Protein AF-A0AAV1UMY6-F1 (afdb_monomer_lite)

Sequence (69 aa):
MMRCHSDGEISEFVRTFVLLHQGVPPQTPRVEVEMYEDLISVLTQFNRKNEVPKVQELARSVGYTDLLA

Organism: NCBI:txid2874970

Radius of gyration: 11.58 Å; chains: 1; bounding box: 27×20×29 Å

Structure (mmCIF, N/CA/C/O backbone):
data_AF-A0AAV1UMY6-F1
#
_entry.id   AF-A0AAV1UMY6-F1
#
loop_
_atom_site.group_PDB
_atom_site.id
_atom_site.type_symbol
_atom_site.label_atom_id
_atom_site.label_alt_id
_atom_site.label_comp_id
_atom_site.label_asym_id
_atom_site.label_entity_id
_atom_site.label_seq_id
_atom_site.pdbx_PDB_ins_code
_atom_site.Cartn_x
_atom_site.Cartn_y
_atom_site.Cartn_z
_atom_site.occupancy
_atom_site.B_iso_or_equiv
_atom_site.auth_seq_id
_atom_site.auth_comp_id
_atom_site.auth_asym_id
_atom_site.auth_atom_id
_atom_site.pdbx_PDB_model_num
ATOM 1 N N . MET A 1 1 ? 3.673 11.346 5.524 1.00 64.12 1 MET A N 1
ATOM 2 C CA . MET A 1 1 ? 2.509 11.021 6.369 1.00 64.12 1 MET A CA 1
ATOM 3 C C . MET A 1 1 ? 1.206 11.301 5.662 1.00 64.12 1 MET A C 1
ATOM 5 O O . MET A 1 1 ? 0.686 12.417 5.689 1.00 64.12 1 MET A O 1
ATOM 9 N N . MET A 1 2 ? 0.699 10.242 5.041 1.00 72.88 2 MET A N 1
ATOM 10 C CA . MET A 1 2 ? -0.678 10.108 4.585 1.00 72.88 2 MET A CA 1
ATOM 11 C C . MET A 1 2 ? -1.662 10.409 5.729 1.00 72.88 2 MET A C 1
ATOM 13 O O . MET A 1 2 ? -1.474 9.958 6.857 1.00 72.88 2 MET A O 1
ATOM 17 N N . ARG A 1 3 ? -2.706 11.195 5.451 1.00 76.94 3 ARG A N 1
ATOM 18 C CA . ARG A 1 3 ? -3.744 11.548 6.428 1.00 76.94 3 ARG A CA 1
ATOM 19 C C . ARG A 1 3 ? -5.104 11.204 5.845 1.00 76.94 3 ARG A C 1
ATOM 21 O O . ARG A 1 3 ? -5.644 11.968 5.056 1.00 76.94 3 ARG A O 1
ATOM 28 N N . CYS A 1 4 ? -5.626 10.042 6.213 1.00 84.00 4 CYS A N 1
ATOM 29 C CA . CYS A 1 4 ? -7.040 9.740 6.033 1.00 84.00 4 CYS A CA 1
ATOM 30 C C . CYS A 1 4 ? -7.777 10.009 7.342 1.00 84.00 4 CYS A C 1
ATOM 32 O O . CYS A 1 4 ? -7.259 9.724 8.422 1.00 84.00 4 CYS A O 1
ATOM 34 N N . HIS A 1 5 ? -8.985 10.548 7.238 1.00 85.75 5 HIS A N 1
ATOM 35 C CA . HIS A 1 5 ? -9.830 10.937 8.362 1.00 85.75 5 HIS A CA 1
ATOM 36 C C . HIS A 1 5 ? -11.125 10.116 8.434 1.00 85.75 5 HIS A C 1
ATOM 38 O O . HIS A 1 5 ? -11.876 10.238 9.400 1.00 85.75 5 HIS A O 1
ATOM 44 N N . SER A 1 6 ? -11.381 9.260 7.443 1.00 88.12 6 SER A N 1
ATOM 45 C CA . SER A 1 6 ? -12.568 8.412 7.362 1.00 88.12 6 SER A CA 1
ATOM 46 C C . SER A 1 6 ? -12.289 7.062 6.692 1.00 88.12 6 SER A C 1
ATOM 48 O O . SER A 1 6 ? -11.377 6.924 5.875 1.00 88.12 6 SER A O 1
ATOM 50 N N . ASP A 1 7 ? -13.136 6.067 6.974 1.00 88.69 7 ASP A N 1
ATOM 51 C CA . ASP A 1 7 ? -13.104 4.763 6.295 1.00 88.69 7 ASP A CA 1
ATOM 52 C C . ASP A 1 7 ? -13.302 4.865 4.776 1.00 88.69 7 ASP A C 1
ATOM 54 O O . ASP A 1 7 ? -12.747 4.061 4.019 1.00 88.69 7 ASP A O 1
ATOM 58 N N . GLY A 1 8 ? -14.083 5.849 4.321 1.00 91.50 8 GLY A N 1
ATOM 59 C CA . GLY A 1 8 ? -14.300 6.119 2.900 1.00 91.50 8 GLY A CA 1
ATOM 60 C C . GLY A 1 8 ? -13.004 6.520 2.201 1.00 91.50 8 GLY A C 1
ATOM 61 O O . GLY A 1 8 ? -12.620 5.887 1.218 1.00 91.50 8 GLY A O 1
ATOM 62 N N . GLU A 1 9 ? -12.283 7.491 2.768 1.00 92.75 9 GLU A N 1
ATOM 63 C CA . GLU A 1 9 ? -10.992 7.947 2.237 1.00 92.75 9 GLU A CA 1
ATOM 64 C C . GLU A 1 9 ? -9.958 6.819 2.209 1.00 92.75 9 GLU A C 1
ATOM 66 O O . GLU A 1 9 ? -9.251 6.665 1.217 1.00 92.75 9 GLU A O 1
ATOM 71 N N . ILE A 1 10 ? -9.896 5.984 3.253 1.00 92.62 10 ILE A N 1
ATOM 72 C CA . ILE A 1 10 ? -8.963 4.845 3.286 1.00 92.62 10 ILE A CA 1
ATOM 73 C C . ILE A 1 10 ? -9.323 3.824 2.212 1.00 92.62 10 ILE A C 1
ATOM 75 O O . ILE A 1 10 ? -8.443 3.320 1.519 1.00 92.62 10 ILE A O 1
ATOM 79 N N . SE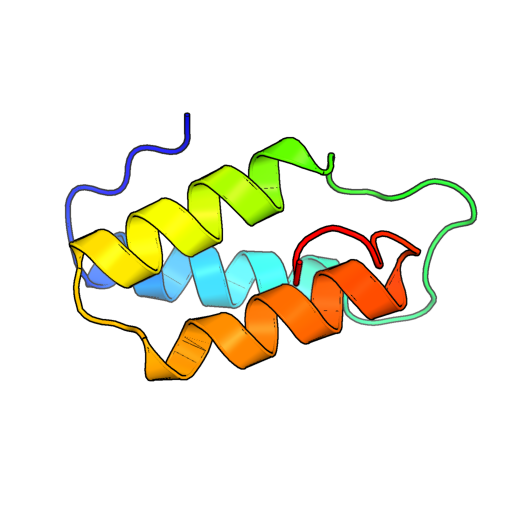R A 1 11 ? -10.613 3.529 2.040 1.00 93.06 11 SER A N 1
ATOM 80 C CA . SER A 1 11 ? -11.073 2.583 1.019 1.00 93.06 11 SER A CA 1
ATOM 81 C C . SER A 1 11 ? -10.709 3.053 -0.386 1.00 93.06 11 SER A C 1
ATOM 83 O O . SER A 1 11 ? -10.205 2.271 -1.195 1.00 93.06 11 SER A O 1
ATOM 85 N N . GLU A 1 12 ? -10.947 4.330 -0.679 1.00 93.88 12 GLU A N 1
ATOM 86 C CA . GLU A 1 12 ? -10.629 4.918 -1.976 1.00 93.88 12 GLU A CA 1
ATOM 87 C C . GLU A 1 12 ? -9.119 5.015 -2.203 1.00 93.88 12 GLU A C 1
ATOM 89 O O . GLU A 1 12 ? -8.638 4.714 -3.302 1.00 93.88 12 GLU A O 1
ATOM 94 N N . PHE A 1 13 ? -8.357 5.336 -1.156 1.00 93.06 13 PHE A N 1
ATOM 95 C CA . PHE A 1 13 ? -6.906 5.335 -1.222 1.00 93.06 13 PHE A CA 1
ATOM 96 C C . PHE A 1 13 ? -6.364 3.940 -1.520 1.00 93.06 13 PHE A C 1
ATOM 98 O O . PHE A 1 13 ? -5.630 3.784 -2.488 1.00 93.06 13 PHE A O 1
ATOM 105 N N . VAL A 1 14 ? -6.753 2.909 -0.760 1.00 93.38 14 VAL A N 1
ATOM 106 C CA . VAL A 1 14 ? -6.305 1.524 -0.995 1.00 93.38 14 VAL A CA 1
ATOM 107 C C . VAL A 1 14 ? -6.678 1.071 -2.402 1.00 93.38 14 VAL A C 1
ATOM 109 O O . VAL A 1 14 ? -5.858 0.473 -3.100 1.00 93.38 14 VAL A O 1
ATOM 112 N N . ARG A 1 15 ? -7.896 1.379 -2.859 1.00 94.62 15 ARG A N 1
ATOM 113 C CA . ARG A 1 15 ? -8.331 1.074 -4.226 1.00 94.62 15 ARG A CA 1
ATOM 114 C C . ARG A 1 15 ? -7.409 1.725 -5.260 1.00 94.62 15 ARG A C 1
ATOM 116 O O . ARG A 1 15 ? -6.942 1.039 -6.166 1.00 94.62 15 ARG A O 1
ATOM 123 N N . THR A 1 16 ? -7.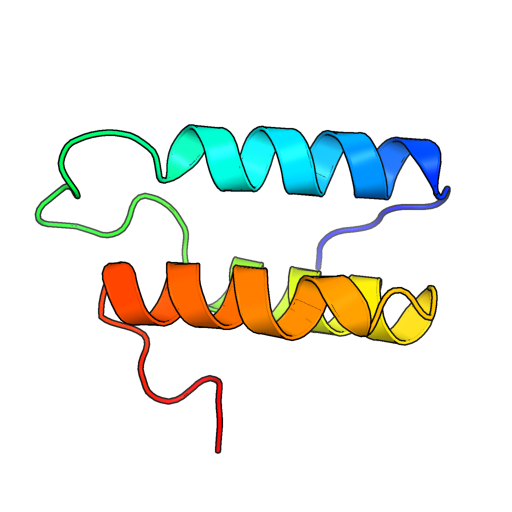135 3.019 -5.119 1.00 92.94 16 THR A N 1
ATOM 124 C CA . THR A 1 16 ? -6.268 3.778 -6.033 1.00 92.94 16 THR A CA 1
ATOM 125 C C . THR A 1 16 ? -4.831 3.271 -5.986 1.00 92.94 16 THR A C 1
ATOM 127 O O . THR A 1 16 ? -4.222 3.031 -7.024 1.00 92.94 16 THR A O 1
ATOM 130 N N . PHE A 1 17 ? -4.316 3.019 -4.786 1.00 92.88 17 PHE A N 1
ATOM 131 C CA . PHE A 1 17 ? -2.988 2.474 -4.550 1.00 92.88 17 PHE A CA 1
ATOM 132 C C . PHE A 1 17 ? -2.803 1.143 -5.278 1.00 92.88 17 PHE A C 1
ATOM 134 O O . PHE A 1 17 ? -1.850 0.973 -6.029 1.00 92.88 17 PHE A O 1
ATOM 141 N N . VAL A 1 18 ? -3.760 0.222 -5.145 1.00 93.00 18 VAL A N 1
ATOM 142 C CA . VAL A 1 18 ? -3.738 -1.071 -5.842 1.00 93.00 18 VAL A CA 1
ATOM 143 C C . VAL A 1 18 ? -3.763 -0.889 -7.360 1.00 93.00 18 VAL A C 1
ATOM 145 O O . VAL A 1 18 ? -3.024 -1.577 -8.059 1.00 93.00 18 VAL A O 1
ATOM 148 N N . LEU A 1 19 ? -4.570 0.040 -7.881 1.00 92.19 19 LEU A N 1
ATOM 149 C CA . LEU A 1 19 ? -4.633 0.324 -9.320 1.00 92.19 19 LEU A CA 1
ATOM 150 C C . LEU A 1 19 ? -3.284 0.800 -9.880 1.00 92.19 19 LEU A C 1
ATOM 152 O O . LEU A 1 19 ? -2.903 0.382 -10.969 1.00 92.19 19 LEU A O 1
ATOM 156 N N . LEU A 1 20 ? -2.525 1.604 -9.129 1.00 89.56 20 LEU A N 1
ATOM 157 C CA . LEU A 1 20 ? -1.200 2.086 -9.551 1.00 89.56 20 LEU A CA 1
ATOM 158 C C . LEU A 1 20 ? -0.150 0.968 -9.691 1.00 89.56 20 LEU A C 1
ATOM 160 O O . LEU A 1 20 ? 0.842 1.137 -10.409 1.00 89.56 20 LEU A O 1
ATOM 164 N N . HIS A 1 21 ? -0.379 -0.171 -9.036 1.00 90.12 21 HIS A N 1
ATOM 165 C CA . HIS A 1 21 ? 0.481 -1.354 -9.101 1.00 90.12 21 HIS A CA 1
ATOM 166 C C . HIS A 1 21 ? 0.070 -2.346 -10.189 1.00 90.12 21 HIS A C 1
ATOM 168 O O . HIS A 1 21 ? 0.776 -3.324 -10.425 1.00 90.12 21 HIS A O 1
ATOM 174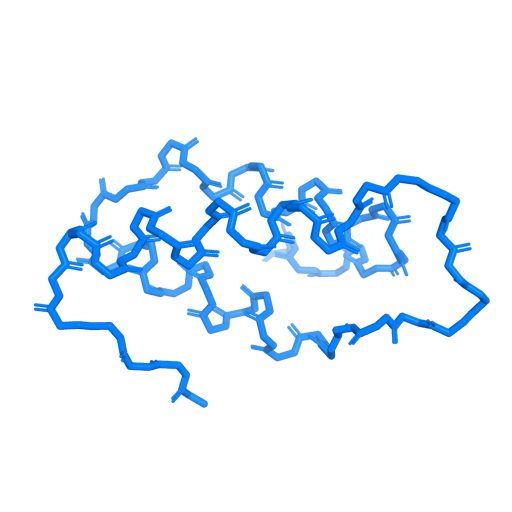 N N . GLN A 1 22 ? -1.062 -2.124 -10.859 1.00 88.00 22 GLN A N 1
ATOM 175 C CA . GLN A 1 22 ? -1.472 -2.985 -11.960 1.00 88.00 22 GLN A CA 1
ATOM 176 C C . GLN A 1 22 ? -0.596 -2.765 -13.198 1.00 88.00 22 GLN A C 1
ATOM 178 O O . GLN A 1 22 ? -0.049 -1.685 -13.441 1.00 88.00 22 GLN A O 1
ATOM 183 N N . GLY A 1 23 ? -0.501 -3.814 -14.013 1.00 86.31 23 GLY A N 1
ATOM 184 C CA . GLY A 1 23 ? 0.292 -3.820 -15.237 1.00 86.31 23 GLY A CA 1
ATOM 185 C C . GLY A 1 23 ? 1.756 -4.181 -15.000 1.00 86.31 23 GLY A C 1
ATOM 186 O O . GLY A 1 23 ? 2.117 -4.767 -13.983 1.00 86.31 23 GLY A O 1
ATOM 187 N N . VAL A 1 24 ? 2.599 -3.872 -15.985 1.00 81.62 24 VAL A N 1
ATOM 188 C CA . VAL A 1 24 ? 4.031 -4.182 -15.919 1.00 81.62 24 VAL A CA 1
ATOM 189 C C . VAL A 1 24 ? 4.707 -3.235 -14.917 1.00 81.62 24 VAL A C 1
ATOM 191 O O . VAL A 1 24 ? 4.556 -2.009 -15.053 1.00 81.62 24 VAL A O 1
ATOM 194 N N . PRO A 1 25 ? 5.441 -3.770 -13.921 1.00 74.69 25 PRO A N 1
ATOM 195 C CA . PRO A 1 25 ? 6.224 -2.955 -13.006 1.00 74.69 25 PRO A CA 1
ATOM 196 C C . PRO A 1 25 ? 7.273 -2.142 -13.780 1.00 74.69 25 PRO A C 1
ATOM 198 O O . PRO A 1 25 ? 7.966 -2.694 -14.639 1.00 74.69 25 PRO A O 1
ATOM 201 N N . PRO A 1 26 ? 7.398 -0.832 -13.525 1.00 78.12 26 PRO A N 1
ATOM 202 C CA . PRO A 1 26 ? 8.491 -0.048 -14.081 1.00 78.12 26 PRO A CA 1
ATOM 203 C C . PRO A 1 26 ? 9.831 -0.470 -13.468 1.00 78.12 26 PRO A C 1
ATOM 205 O O . PRO A 1 26 ? 9.872 -1.034 -12.379 1.00 78.12 26 PRO A O 1
ATOM 208 N N . GLN A 1 27 ? 10.936 -0.156 -14.151 1.00 78.50 27 GLN A N 1
ATOM 209 C CA . GLN A 1 27 ? 12.290 -0.397 -13.623 1.00 78.50 27 GLN A CA 1
ATOM 210 C C . GLN A 1 27 ? 12.558 0.387 -12.330 1.00 78.50 27 GLN A C 1
ATOM 212 O O . GLN A 1 27 ? 13.310 -0.069 -11.477 1.00 78.50 27 GLN A O 1
ATOM 217 N N . THR A 1 28 ? 11.929 1.555 -12.186 1.00 79.00 28 THR A N 1
ATOM 218 C CA . THR A 1 28 ? 11.940 2.371 -10.970 1.00 79.00 28 THR A CA 1
ATOM 219 C C . THR A 1 28 ? 10.564 2.315 -10.308 1.00 79.00 28 THR A C 1
ATOM 221 O O . THR A 1 28 ? 9.581 2.587 -11.004 1.00 79.00 28 THR A O 1
ATOM 224 N N . PRO A 1 29 ? 10.453 2.016 -9.003 1.00 82.19 29 PRO A N 1
ATOM 225 C CA . PRO A 1 29 ? 9.175 2.030 -8.295 1.00 82.19 29 PRO A CA 1
ATOM 226 C C . PRO A 1 29 ? 8.421 3.353 -8.490 1.00 82.19 29 PRO A C 1
ATOM 228 O O . PRO A 1 29 ? 9.006 4.430 -8.435 1.00 82.19 29 PRO A O 1
ATOM 231 N N . ARG A 1 30 ? 7.105 3.281 -8.746 1.00 81.88 30 ARG A N 1
ATOM 232 C CA . ARG A 1 30 ? 6.243 4.479 -8.903 1.00 81.88 30 ARG A CA 1
ATOM 233 C C . ARG A 1 30 ? 5.930 5.159 -7.573 1.00 81.88 30 ARG A C 1
ATOM 235 O O . ARG A 1 30 ? 5.418 6.273 -7.552 1.00 81.88 30 ARG A O 1
ATOM 242 N N . VAL A 1 31 ? 6.117 4.415 -6.495 1.00 88.56 31 VAL A N 1
ATOM 243 C CA . VAL A 1 31 ? 5.670 4.735 -5.152 1.00 88.56 31 VAL A CA 1
ATOM 244 C C . VAL A 1 31 ? 6.854 4.471 -4.245 1.00 88.56 31 VAL A C 1
ATOM 246 O O . VAL A 1 31 ? 7.394 3.367 -4.279 1.00 88.56 31 VAL A O 1
ATOM 249 N N . GLU A 1 32 ? 7.232 5.480 -3.471 1.00 90.50 32 GLU A N 1
ATOM 250 C CA . GLU A 1 32 ? 8.319 5.405 -2.497 1.00 90.50 32 GLU A CA 1
ATOM 251 C C . GLU A 1 32 ? 7.970 4.460 -1.341 1.00 90.50 32 GLU A C 1
ATOM 253 O O . GLU A 1 32 ? 6.793 4.266 -1.018 1.00 90.50 32 GLU A O 1
ATOM 258 N N . VAL A 1 33 ? 8.986 3.880 -0.701 1.00 91.31 33 VAL A N 1
ATOM 259 C CA . VAL A 1 33 ? 8.817 2.892 0.379 1.00 91.31 33 VAL A CA 1
ATOM 260 C C . VAL A 1 33 ? 8.014 3.458 1.559 1.00 91.31 33 VAL A C 1
ATOM 262 O O . VAL A 1 33 ? 7.129 2.780 2.086 1.00 91.31 33 VAL A O 1
ATOM 265 N N . GLU A 1 34 ? 8.213 4.737 1.888 1.00 91.75 34 GLU A N 1
ATOM 266 C CA . GLU A 1 34 ? 7.546 5.432 2.993 1.00 91.75 34 GLU A CA 1
ATOM 267 C C . GLU A 1 34 ? 6.024 5.492 2.802 1.00 91.75 34 GLU A C 1
ATOM 269 O O . GLU A 1 34 ? 5.267 5.520 3.771 1.00 91.75 34 GLU A O 1
ATOM 274 N N . MET A 1 35 ? 5.538 5.467 1.554 1.00 92.06 35 MET A N 1
ATOM 275 C CA . MET A 1 35 ? 4.098 5.445 1.275 1.00 92.06 35 MET A CA 1
ATOM 276 C C . MET A 1 35 ? 3.450 4.115 1.675 1.00 92.06 35 MET A C 1
ATOM 278 O O . MET A 1 35 ? 2.280 4.101 2.062 1.00 92.06 35 MET A O 1
ATOM 282 N N . TYR A 1 36 ? 4.182 3.000 1.596 1.00 93.81 36 TYR A N 1
ATOM 283 C CA . TYR A 1 36 ? 3.692 1.700 2.061 1.00 93.81 36 TYR A CA 1
ATOM 284 C C . TYR A 1 36 ? 3.672 1.660 3.588 1.00 93.81 36 TYR A C 1
ATOM 286 O O . TYR A 1 36 ? 2.688 1.198 4.162 1.00 93.81 36 TYR A O 1
ATOM 294 N N . GLU A 1 37 ? 4.711 2.184 4.242 1.00 93.44 37 GLU A N 1
ATOM 295 C CA . GLU A 1 37 ? 4.797 2.286 5.707 1.00 93.44 37 GLU A CA 1
ATOM 296 C C . GLU A 1 37 ? 3.673 3.150 6.282 1.00 93.44 37 GLU A C 1
ATOM 298 O O . GLU A 1 37 ? 2.974 2.740 7.216 1.00 93.44 37 GLU A O 1
ATOM 303 N N . ASP A 1 38 ? 3.457 4.322 5.679 1.00 93.31 38 ASP A N 1
ATOM 304 C CA . ASP A 1 38 ? 2.370 5.232 6.025 1.00 93.31 38 ASP A CA 1
ATOM 305 C C . ASP A 1 38 ? 1.012 4.529 5.865 1.00 93.31 38 ASP A C 1
ATOM 307 O O . ASP A 1 38 ? 0.180 4.569 6.776 1.00 93.31 38 ASP A O 1
ATOM 311 N N . LEU A 1 39 ? 0.783 3.836 4.741 1.00 93.44 39 LEU A N 1
ATOM 312 C CA . LEU A 1 39 ? -0.480 3.141 4.490 1.00 93.44 39 LEU A CA 1
ATOM 313 C C . LEU A 1 39 ? -0.705 1.981 5.470 1.00 93.44 39 LEU A C 1
ATOM 315 O O . LEU A 1 39 ? -1.802 1.844 6.007 1.00 93.44 39 LEU A O 1
ATOM 319 N N . ILE A 1 40 ? 0.314 1.164 5.746 1.00 93.62 40 ILE A N 1
ATOM 320 C CA . ILE A 1 40 ? 0.236 0.069 6.729 1.00 93.62 40 ILE A CA 1
ATOM 321 C C . ILE A 1 40 ? -0.091 0.623 8.122 1.00 93.62 40 ILE A C 1
ATOM 323 O O . ILE A 1 40 ? -0.935 0.065 8.835 1.00 93.62 40 ILE A O 1
ATOM 327 N N . SER A 1 41 ? 0.529 1.744 8.493 1.00 92.69 41 SER A N 1
ATOM 328 C CA . SER A 1 41 ? 0.272 2.428 9.760 1.00 92.69 41 SER A CA 1
ATOM 329 C C . SER A 1 41 ? -1.174 2.920 9.848 1.00 92.69 41 SER A C 1
ATOM 331 O O . SER A 1 41 ? -1.857 2.630 10.832 1.00 92.69 41 SER A O 1
ATOM 333 N N . VAL A 1 42 ? -1.680 3.585 8.802 1.00 92.62 42 VAL A N 1
ATOM 334 C CA . VAL A 1 42 ? -3.077 4.050 8.724 1.00 92.62 42 VAL A CA 1
ATOM 335 C C . VAL A 1 42 ? -4.054 2.872 8.785 1.00 92.62 42 VAL A C 1
ATOM 337 O O . VAL A 1 42 ? -4.988 2.890 9.583 1.00 92.62 42 VAL A O 1
ATOM 340 N N . LEU A 1 43 ? -3.826 1.805 8.016 1.00 93.44 43 LEU A N 1
ATOM 341 C CA . LEU A 1 43 ? -4.677 0.610 8.045 1.00 93.44 43 LEU A CA 1
ATOM 342 C C . LEU A 1 43 ? -4.730 -0.022 9.439 1.00 93.44 43 LEU A C 1
ATOM 344 O O . LEU A 1 43 ? -5.795 -0.440 9.892 1.00 93.44 43 LEU A O 1
ATOM 348 N N . THR A 1 44 ? -3.601 -0.056 10.144 1.00 91.81 44 THR A N 1
ATOM 349 C CA . THR A 1 44 ? -3.532 -0.575 11.513 1.00 91.81 44 THR A CA 1
ATOM 350 C C . THR A 1 44 ? -4.290 0.319 12.496 1.00 91.81 44 THR A C 1
ATOM 352 O O . THR A 1 44 ? -5.045 -0.202 13.319 1.00 91.81 44 THR A O 1
ATOM 355 N N . GLN A 1 45 ? -4.145 1.645 12.389 1.00 91.25 45 GLN A N 1
ATOM 356 C CA . GLN A 1 45 ? -4.847 2.624 13.231 1.00 91.25 45 GLN A CA 1
ATOM 357 C C . GLN A 1 45 ? -6.371 2.554 13.064 1.00 91.25 45 GLN A C 1
ATOM 359 O O . GLN A 1 45 ? -7.099 2.656 14.048 1.00 91.25 45 GLN A O 1
ATOM 364 N N . PHE A 1 46 ? -6.852 2.306 11.844 1.00 90.12 46 PHE A N 1
ATOM 365 C CA . PHE A 1 46 ? -8.278 2.158 11.533 1.00 90.12 46 PHE A CA 1
ATOM 366 C C . PHE A 1 46 ? -8.788 0.710 11.659 1.00 90.12 46 PHE A C 1
ATOM 368 O O . PHE A 1 46 ? -9.881 0.386 11.206 1.00 90.12 46 PHE A O 1
ATOM 375 N N . ASN A 1 47 ? -8.012 -0.186 12.281 1.00 90.75 47 ASN A N 1
ATOM 376 C CA . ASN A 1 47 ? -8.367 -1.592 12.506 1.00 90.75 47 ASN A CA 1
ATOM 377 C C . ASN A 1 47 ? -8.668 -2.405 11.220 1.00 90.75 47 ASN A C 1
ATOM 379 O O . ASN A 1 47 ? -9.321 -3.446 11.271 1.00 90.75 47 ASN A O 1
ATOM 383 N N . ARG A 1 48 ? -8.126 -1.990 10.068 1.00 92.19 48 ARG A N 1
ATOM 384 C CA . ARG A 1 48 ? -8.214 -2.666 8.756 1.00 92.19 48 ARG A CA 1
ATOM 385 C C . ARG A 1 48 ? -7.034 -3.606 8.506 1.00 92.19 48 ARG A C 1
ATOM 387 O O . ARG A 1 48 ? -6.441 -3.646 7.427 1.00 92.19 48 ARG A O 1
ATOM 394 N N . LYS A 1 49 ? -6.670 -4.386 9.526 1.00 91.88 49 LYS A N 1
ATOM 395 C CA . LYS A 1 49 ? -5.496 -5.282 9.501 1.00 91.88 49 LYS A CA 1
ATOM 396 C C . LYS A 1 49 ? -5.567 -6.352 8.406 1.00 91.88 49 LYS A C 1
ATOM 398 O O . LYS A 1 49 ? -4.540 -6.874 7.997 1.00 91.88 49 LYS A O 1
ATOM 403 N N . ASN A 1 50 ? -6.763 -6.658 7.907 1.00 93.25 50 ASN A N 1
ATOM 404 C CA . ASN A 1 50 ? -6.988 -7.569 6.786 1.00 93.25 50 ASN A CA 1
ATOM 405 C C . ASN A 1 50 ? -6.434 -7.050 5.447 1.00 93.25 50 ASN A C 1
ATOM 407 O O . ASN A 1 50 ? -6.185 -7.856 4.557 1.00 93.25 50 ASN A O 1
ATOM 411 N N . GLU A 1 51 ? -6.229 -5.739 5.289 1.00 94.31 51 GLU A N 1
ATOM 412 C CA . GLU A 1 51 ? -5.661 -5.164 4.060 1.00 94.31 51 GLU A CA 1
ATOM 413 C C . GLU A 1 51 ? -4.143 -4.968 4.118 1.00 94.31 51 GLU A C 1
ATOM 415 O O . GLU A 1 51 ? -3.509 -4.804 3.076 1.00 94.31 51 GLU A O 1
ATOM 420 N N . VAL A 1 52 ? -3.538 -5.060 5.306 1.00 94.19 52 VAL A N 1
ATOM 421 C CA . VAL A 1 52 ? -2.082 -4.950 5.491 1.00 94.19 52 VAL A CA 1
ATOM 422 C C . VAL A 1 52 ? -1.306 -5.983 4.655 1.00 94.19 52 VAL A C 1
ATOM 424 O O . VAL A 1 52 ? -0.400 -5.563 3.932 1.00 94.19 52 VAL A O 1
ATOM 427 N N . PRO A 1 53 ? -1.671 -7.286 4.633 1.00 94.31 53 PRO A N 1
ATOM 428 C CA . PRO A 1 53 ? -0.964 -8.274 3.813 1.00 94.31 53 PRO A CA 1
ATOM 429 C C . PRO A 1 53 ? -0.951 -7.921 2.324 1.00 94.31 53 PRO A C 1
ATOM 431 O O . PRO A 1 53 ? 0.052 -8.122 1.646 1.00 94.31 53 PRO A O 1
ATOM 434 N N . LYS A 1 54 ? -2.043 -7.328 1.825 1.00 93.88 54 LYS A N 1
ATOM 435 C CA . LYS A 1 54 ? -2.161 -6.903 0.428 1.00 93.88 54 LYS A CA 1
ATOM 436 C C . LYS A 1 54 ? -1.181 -5.776 0.104 1.00 93.88 54 LYS A C 1
ATOM 438 O O . LYS A 1 54 ? -0.526 -5.818 -0.930 1.00 93.88 54 LYS A O 1
ATOM 443 N N . VAL A 1 55 ? -1.059 -4.776 0.978 1.00 94.06 55 VAL A N 1
ATOM 444 C CA . VAL A 1 55 ? -0.099 -3.672 0.792 1.00 94.06 55 VAL A CA 1
ATOM 445 C C . VAL A 1 55 ? 1.339 -4.186 0.851 1.00 94.06 55 VAL A C 1
ATOM 447 O O . VAL A 1 55 ? 2.164 -3.796 0.028 1.00 94.06 55 VAL A O 1
ATOM 450 N N . GLN A 1 56 ? 1.628 -5.119 1.758 1.00 93.44 56 GLN A N 1
ATOM 451 C CA . GLN A 1 56 ? 2.941 -5.755 1.852 1.00 93.44 56 GLN A CA 1
ATOM 452 C C . GLN A 1 56 ? 3.287 -6.586 0.606 1.00 93.44 56 GLN A C 1
ATOM 454 O O . GLN A 1 56 ? 4.425 -6.560 0.143 1.00 93.44 56 GLN A O 1
ATOM 459 N N . GLU A 1 57 ? 2.322 -7.307 0.028 1.00 92.75 57 GLU A N 1
ATOM 460 C CA . GLU A 1 57 ? 2.50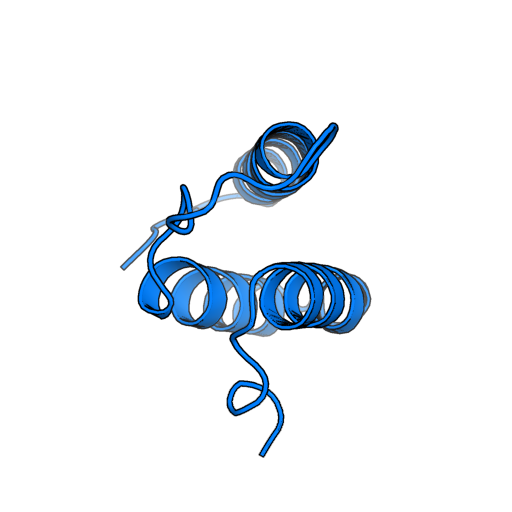3 -8.015 -1.247 1.00 92.75 57 GLU A CA 1
ATOM 461 C C . GLU A 1 57 ? 2.859 -7.068 -2.391 1.00 92.75 57 GLU A C 1
ATOM 463 O O . GLU A 1 57 ? 3.771 -7.361 -3.166 1.00 92.75 57 GLU A O 1
ATOM 468 N N . LEU A 1 58 ? 2.182 -5.920 -2.471 1.00 92.44 58 LEU A N 1
ATOM 469 C CA . LEU A 1 58 ? 2.492 -4.901 -3.470 1.00 92.44 58 LEU A CA 1
ATOM 470 C C . LEU A 1 58 ? 3.910 -4.358 -3.294 1.00 92.44 58 LEU A C 1
ATOM 472 O O . LEU A 1 58 ? 4.641 -4.262 -4.277 1.00 92.44 58 LEU A O 1
ATOM 476 N N . ALA A 1 59 ? 4.332 -4.096 -2.058 1.00 91.69 59 ALA A N 1
ATOM 477 C CA . ALA A 1 59 ? 5.684 -3.628 -1.779 1.00 91.69 59 ALA A CA 1
ATOM 478 C C . ALA A 1 59 ? 6.747 -4.654 -2.213 1.00 91.69 59 ALA A C 1
ATOM 480 O O . ALA A 1 59 ? 7.699 -4.314 -2.917 1.00 91.69 59 ALA A O 1
ATOM 481 N N . ARG A 1 60 ? 6.529 -5.943 -1.907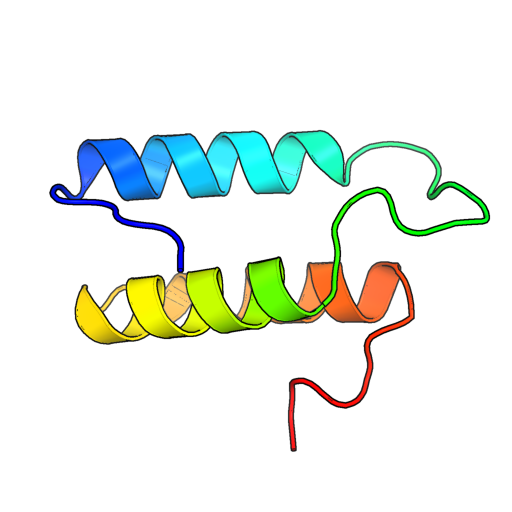 1.00 89.81 60 ARG A N 1
ATOM 482 C CA . ARG A 1 60 ? 7.390 -7.040 -2.384 1.00 89.81 60 ARG A CA 1
ATOM 483 C C . ARG A 1 60 ? 7.450 -7.105 -3.909 1.00 89.81 60 ARG A C 1
ATOM 485 O O . ARG A 1 60 ? 8.523 -7.330 -4.462 1.00 89.81 60 ARG A O 1
ATOM 492 N N . SER A 1 61 ? 6.323 -6.890 -4.591 1.00 88.88 61 SER A N 1
ATOM 493 C CA . SER A 1 61 ? 6.253 -6.957 -6.058 1.00 88.88 61 SER A CA 1
ATOM 494 C C . SER A 1 61 ? 7.113 -5.905 -6.768 1.00 88.88 61 SER A C 1
ATOM 496 O O . SER A 1 61 ? 7.484 -6.104 -7.923 1.00 88.88 61 SER A O 1
ATOM 498 N N . VAL A 1 62 ? 7.464 -4.818 -6.072 1.00 88.12 62 VAL A N 1
ATOM 499 C CA . VAL A 1 62 ? 8.330 -3.746 -6.584 1.00 88.12 62 VAL A CA 1
ATOM 500 C C . VAL A 1 62 ? 9.727 -3.738 -5.947 1.00 88.12 62 VAL A C 1
ATOM 502 O O . VAL A 1 62 ? 10.494 -2.809 -6.179 1.00 88.12 62 VAL A O 1
ATOM 505 N N . GLY A 1 63 ? 10.076 -4.773 -5.173 1.00 87.69 63 GLY A N 1
ATOM 506 C CA . GLY A 1 63 ? 11.413 -4.957 -4.597 1.00 87.69 63 GLY A CA 1
ATOM 507 C C . GLY A 1 63 ? 11.600 -4.462 -3.159 1.00 87.69 63 GLY A C 1
ATOM 508 O O . GLY A 1 63 ? 12.710 -4.548 -2.638 1.00 87.69 63 GLY A O 1
ATOM 509 N N . TYR A 1 64 ? 10.546 -3.995 -2.482 1.00 88.12 64 TYR A N 1
ATOM 510 C CA . TYR A 1 64 ? 10.607 -3.595 -1.072 1.00 88.12 64 TYR A CA 1
ATOM 511 C C . TYR A 1 64 ? 10.311 -4.779 -0.144 1.00 88.12 64 TYR A C 1
ATOM 513 O O . TYR A 1 64 ? 9.205 -4.944 0.372 1.00 88.12 64 TYR A O 1
ATOM 521 N N . THR A 1 65 ? 11.307 -5.643 0.041 1.00 80.38 65 THR A N 1
ATOM 522 C CA . THR A 1 65 ? 11.161 -6.890 0.815 1.00 80.38 65 THR A CA 1
ATOM 523 C C . THR A 1 65 ? 11.256 -6.695 2.332 1.00 80.38 65 THR A C 1
ATOM 525 O O . THR A 1 65 ? 10.708 -7.506 3.075 1.00 80.38 65 THR A O 1
ATOM 528 N N . ASP A 1 66 ? 11.892 -5.613 2.787 1.00 75.50 66 ASP A N 1
ATOM 529 C CA . ASP A 1 66 ? 12.228 -5.390 4.204 1.00 75.50 66 ASP A CA 1
ATOM 530 C C . ASP A 1 66 ? 11.066 -4.832 5.050 1.00 75.50 66 ASP A C 1
ATOM 532 O O . ASP A 1 66 ? 11.136 -4.832 6.275 1.00 75.50 66 ASP A O 1
ATOM 536 N N . LEU A 1 67 ? 9.947 -4.443 4.425 1.00 67.06 67 LEU A N 1
ATOM 537 C CA . LEU A 1 67 ? 8.731 -3.911 5.078 1.00 67.06 67 LEU A CA 1
ATOM 538 C C . LEU A 1 67 ? 7.966 -4.918 5.967 1.00 67.06 67 LEU A C 1
ATOM 540 O O . LEU A 1 67 ? 6.860 -4.642 6.434 1.00 67.06 67 LEU A O 1
ATOM 544 N N . LEU A 1 68 ? 8.504 -6.122 6.132 1.00 56.62 68 LEU A N 1
ATOM 545 C CA . LEU A 1 68 ? 7.870 -7.274 6.778 1.00 56.62 68 LEU A CA 1
ATOM 546 C C . LEU A 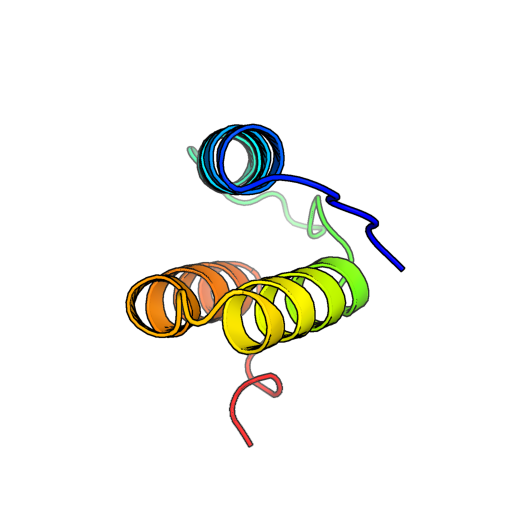1 68 ? 8.639 -7.795 7.992 1.00 56.62 68 LEU A C 1
ATOM 548 O O . LEU A 1 68 ? 8.216 -8.803 8.562 1.00 56.62 68 LEU A O 1
ATOM 552 N N . ALA A 1 69 ? 9.770 -7.169 8.320 1.00 51.84 69 ALA A N 1
ATOM 553 C CA . ALA A 1 69 ? 10.618 -7.558 9.440 1.00 51.84 69 ALA A CA 1
ATOM 554 C C . ALA A 1 69 ? 9.998 -7.194 10.798 1.00 51.84 69 ALA A C 1
ATOM 556 O O . ALA A 1 69 ? 9.383 -6.108 10.908 1.00 51.84 69 ALA A O 1
#

Secondary structure (DSSP, 8-state):
-----SHHHHHHHHHHHHHHT-SSPPSS-SS-HHHHHHHHHHHHHTT-TTTHHHHHHHHHHTT--GGG-

pLDDT: mean 87.58, std 8.85, range [51.84, 94.62]

Foldseek 3Di:
DDDDDDPVVLVVVLVVVVVQLPDDQDPAHPDDPVVLVVNLVVCVVVVVNVCNVVSQVSCVVNPNPPSPD